Protein AF-A0A9D2CQY3-F1 (afdb_monomer_lite)

Sequence (136 aa):
MAEKKTAAHAAAGLQPGSGTTPAAHQVLAVTDETMQRAYEALLADLVADGFTAADATAPAGGSSSEVKRAPDFARGLGQTLHDADLVARFEGVKENLSREIRGGMCTPDQAYAYLENLEISLLLEQEALAASSASN

Foldseek 3Di:
DDDDDDDDDDDDDDDDDDDPPPPDPPPPDCDVVNVVVVVVVVVVVCVVVVNDCVVVPDDPDDPDPPPLPQPPQDPPQLPVDDPPVLSVVLVVLSVVVSVCCVVVNDPPVVSNVVSVVSSVVSVVVVVVVVVVVVVD

Radius of gyration: 37.01 Å; chains: 1; bounding box: 129×36×54 Å

Structure (mmCIF, N/CA/C/O backbone):
data_AF-A0A9D2CQY3-F1
#
_entry.id   AF-A0A9D2CQY3-F1
#
loop_
_atom_site.group_PDB
_atom_site.id
_atom_site.type_symbol
_atom_site.label_atom_id
_atom_site.label_alt_id
_atom_site.label_comp_id
_atom_site.label_asym_id
_atom_site.label_entity_id
_atom_site.label_seq_id
_atom_site.pdbx_PDB_ins_code
_atom_site.Cartn_x
_atom_site.Cartn_y
_atom_site.Cartn_z
_atom_site.occupancy
_atom_site.B_iso_or_equiv
_atom_site.auth_seq_id
_atom_site.auth_comp_id
_atom_site.auth_asym_id
_atom_site.auth_atom_id
_atom_site.pdbx_PDB_model_num
ATOM 1 N N . MET A 1 1 ? 107.750 14.438 14.221 1.00 40.34 1 MET A N 1
ATOM 2 C CA . MET A 1 1 ? 107.743 14.683 12.761 1.00 40.34 1 MET A CA 1
ATOM 3 C C . MET A 1 1 ? 106.760 13.697 12.134 1.00 40.34 1 MET A C 1
ATOM 5 O O . MET A 1 1 ? 106.809 12.548 12.550 1.00 40.34 1 MET A O 1
ATOM 9 N N . ALA A 1 2 ? 105.921 14.164 11.195 1.00 43.06 2 ALA A N 1
ATOM 10 C CA . ALA A 1 2 ? 104.739 13.532 10.558 1.00 43.06 2 ALA A CA 1
ATOM 11 C C . ALA A 1 2 ? 103.450 13.570 11.421 1.00 43.06 2 ALA A C 1
ATOM 13 O O . ALA A 1 2 ? 103.300 12.793 12.355 1.00 43.06 2 ALA A O 1
ATOM 14 N N . GLU A 1 3 ? 102.640 14.639 11.373 1.00 43.25 3 GLU A N 1
ATOM 15 C CA . GLU A 1 3 ? 101.598 14.995 10.369 1.00 43.25 3 GLU A CA 1
ATOM 16 C C . GLU A 1 3 ? 100.404 14.019 10.357 1.00 43.25 3 GLU A C 1
ATOM 18 O O . GLU A 1 3 ? 100.525 12.873 9.954 1.00 43.25 3 GLU A O 1
ATOM 23 N N . LYS A 1 4 ? 99.302 14.388 11.032 1.00 43.47 4 LYS A N 1
ATOM 24 C CA . LYS A 1 4 ? 98.070 15.034 10.503 1.00 43.47 4 LYS A CA 1
ATOM 25 C C . LYS A 1 4 ? 97.129 14.074 9.755 1.00 43.47 4 LYS A C 1
ATOM 27 O O . LYS A 1 4 ? 97.467 13.626 8.669 1.00 43.47 4 LYS A O 1
ATOM 32 N N . LYS A 1 5 ? 95.905 13.916 10.296 1.00 47.22 5 LYS A N 1
ATOM 33 C CA . LYS A 1 5 ? 94.571 14.110 9.656 1.00 47.22 5 LYS A CA 1
ATOM 34 C C . LYS A 1 5 ? 93.513 13.288 10.428 1.00 47.22 5 LYS A C 1
ATOM 36 O O . LYS A 1 5 ? 93.497 12.075 10.324 1.00 47.22 5 LYS A O 1
ATOM 41 N N . THR A 1 6 ? 92.867 13.841 11.457 1.00 41.53 6 THR A N 1
ATOM 42 C CA . THR A 1 6 ? 91.607 14.629 11.463 1.00 41.53 6 THR A CA 1
ATOM 43 C C . THR A 1 6 ? 90.326 13.801 11.253 1.00 41.53 6 THR A C 1
ATOM 45 O O . THR A 1 6 ? 90.173 13.175 10.213 1.00 41.53 6 THR A O 1
ATOM 48 N N . ALA A 1 7 ? 89.399 13.982 12.213 1.00 44.19 7 ALA A N 1
ATOM 49 C CA . ALA A 1 7 ? 87.945 13.721 12.234 1.00 44.19 7 ALA A CA 1
ATOM 50 C C . ALA A 1 7 ? 87.499 12.245 12.342 1.00 44.19 7 ALA A C 1
ATOM 52 O O . ALA A 1 7 ? 87.759 11.452 11.451 1.00 44.19 7 ALA A O 1
ATOM 53 N N . ALA A 1 8 ? 86.972 11.801 13.497 1.00 41.28 8 ALA A N 1
ATOM 54 C CA . ALA A 1 8 ? 85.595 12.011 14.009 1.00 41.28 8 ALA A CA 1
ATOM 55 C C . ALA A 1 8 ? 84.580 11.174 13.197 1.00 41.28 8 ALA A C 1
ATOM 57 O O . ALA A 1 8 ? 84.643 11.173 11.982 1.00 41.28 8 ALA A O 1
ATOM 58 N N . HIS A 1 9 ? 83.613 10.439 13.738 1.00 34.12 9 HIS A N 1
ATOM 59 C CA . HIS A 1 9 ? 82.948 10.425 15.036 1.00 34.12 9 HIS A CA 1
ATOM 60 C C . HIS A 1 9 ? 82.134 9.105 15.104 1.00 34.12 9 HIS A C 1
ATOM 62 O O . HIS A 1 9 ? 81.862 8.522 14.061 1.00 34.12 9 HIS A O 1
ATOM 68 N N . ALA A 1 10 ? 81.779 8.675 16.320 1.00 37.12 10 ALA A N 1
ATOM 69 C CA . ALA A 1 10 ? 80.686 7.781 16.764 1.00 37.12 10 ALA A CA 1
ATOM 70 C C . ALA A 1 10 ? 79.778 7.083 15.705 1.00 37.12 10 ALA A C 1
ATOM 72 O O . ALA A 1 10 ? 79.355 7.695 14.739 1.00 37.12 10 ALA A O 1
ATOM 73 N N . ALA A 1 11 ? 79.290 5.853 15.882 1.00 37.62 11 ALA A N 1
ATOM 74 C CA . ALA A 1 11 ? 78.769 5.270 17.113 1.00 37.62 11 ALA A CA 1
ATOM 75 C C . ALA A 1 11 ? 78.575 3.742 16.986 1.00 37.62 11 ALA A C 1
ATOM 77 O O . ALA A 1 11 ? 78.539 3.189 15.890 1.00 37.62 11 ALA A O 1
ATOM 78 N N . ALA A 1 12 ? 78.416 3.112 18.154 1.00 38.88 12 ALA A N 1
ATOM 79 C CA . ALA A 1 12 ? 77.818 1.802 18.427 1.00 38.88 12 ALA A CA 1
ATOM 80 C C . ALA A 1 12 ? 76.795 1.338 17.366 1.00 38.88 12 ALA A C 1
ATOM 82 O O . ALA A 1 12 ? 75.964 2.120 16.931 1.00 38.88 12 ALA A O 1
ATOM 83 N N . GLY A 1 13 ? 76.812 0.094 16.891 1.00 40.03 13 GLY A N 1
ATOM 84 C CA . GLY A 1 13 ? 76.503 -1.107 17.670 1.00 40.03 13 GLY A CA 1
ATOM 85 C C . GLY A 1 13 ? 75.100 -1.616 17.284 1.00 40.03 13 GLY A C 1
ATOM 86 O O . GLY A 1 13 ? 74.230 -0.803 17.008 1.00 40.03 13 GLY A O 1
ATOM 87 N N . LEU A 1 14 ? 74.911 -2.945 17.312 1.00 39.00 14 LEU A N 1
ATOM 88 C CA . LEU A 1 14 ? 73.656 -3.728 17.195 1.00 39.00 14 LEU A CA 1
ATOM 89 C C . LEU A 1 14 ? 73.359 -4.444 15.851 1.00 39.00 14 LEU A C 1
ATOM 91 O O . LEU A 1 14 ? 72.713 -3.919 14.958 1.00 39.00 14 LEU A O 1
ATOM 95 N N . GLN A 1 15 ? 73.805 -5.710 15.832 1.00 47.88 15 GLN A N 1
ATOM 96 C CA . GLN A 1 15 ? 73.171 -6.964 15.364 1.00 47.88 15 GLN A CA 1
ATOM 97 C C . GLN A 1 15 ? 72.651 -7.134 13.912 1.00 47.88 15 GLN A C 1
ATOM 99 O O . GLN A 1 15 ? 71.858 -6.332 13.429 1.00 47.88 15 GLN A O 1
ATOM 104 N N . PRO A 1 16 ? 72.954 -8.279 13.251 1.00 42.41 16 PRO A N 1
ATOM 105 C CA . PRO A 1 16 ? 72.274 -8.694 12.028 1.00 42.41 16 PRO A CA 1
ATOM 106 C C . PRO A 1 16 ? 70.896 -9.270 12.392 1.00 42.41 16 PRO A C 1
ATOM 108 O O . PRO A 1 16 ? 70.744 -10.458 12.673 1.00 42.41 16 PRO A O 1
ATOM 111 N N . GLY A 1 17 ? 69.886 -8.405 12.445 1.00 41.03 17 GLY A N 1
ATOM 112 C CA . GLY A 1 17 ? 68.489 -8.822 12.501 1.00 41.03 17 GLY A CA 1
ATOM 113 C C . GLY A 1 17 ? 68.040 -9.323 11.130 1.00 41.03 17 GLY A C 1
ATOM 114 O O . GLY A 1 17 ? 68.229 -8.638 10.128 1.00 41.03 17 GLY A O 1
ATOM 115 N N . SER A 1 18 ? 67.452 -10.520 11.093 1.00 52.81 18 SER A N 1
ATOM 116 C CA . SER A 1 18 ? 66.744 -11.067 9.932 1.00 52.81 18 SER A CA 1
ATOM 117 C C . SER A 1 18 ? 65.709 -10.068 9.415 1.00 52.81 18 SER A C 1
ATOM 119 O O . SER A 1 18 ? 64.635 -9.925 9.989 1.00 52.81 18 SER A O 1
ATOM 121 N N . GLY A 1 19 ? 66.032 -9.386 8.321 1.00 40.59 19 GLY A N 1
ATOM 122 C CA . GLY A 1 19 ? 65.064 -8.669 7.508 1.00 40.59 19 GLY A CA 1
ATOM 123 C C . GLY A 1 19 ? 64.706 -9.542 6.319 1.00 40.59 19 GLY A C 1
ATOM 124 O O . GLY A 1 19 ? 65.354 -9.456 5.281 1.00 40.59 19 GLY A O 1
ATOM 125 N N . THR A 1 20 ? 63.697 -10.402 6.452 1.00 53.50 20 THR A N 1
ATOM 126 C CA . THR A 1 20 ? 62.984 -10.891 5.270 1.00 53.50 20 THR A CA 1
ATOM 127 C C . THR A 1 20 ? 62.327 -9.678 4.634 1.00 53.50 20 THR A C 1
ATOM 129 O O . THR A 1 20 ? 61.283 -9.222 5.101 1.00 53.50 20 THR A O 1
ATOM 132 N N . THR A 1 21 ? 62.960 -9.117 3.603 1.00 50.50 21 THR A N 1
ATOM 133 C CA . THR A 1 21 ? 62.297 -8.192 2.686 1.00 50.50 21 THR A CA 1
ATOM 134 C C . THR A 1 21 ? 60.998 -8.872 2.257 1.00 50.50 21 THR A C 1
ATOM 136 O O . THR A 1 21 ? 61.071 -9.985 1.725 1.00 50.50 21 THR A O 1
ATOM 139 N N . PRO A 1 22 ? 59.813 -8.292 2.513 1.00 48.19 22 PRO A N 1
ATOM 140 C CA . PRO A 1 22 ? 58.589 -8.854 1.977 1.00 48.19 22 PRO A CA 1
ATOM 141 C C . PRO A 1 22 ? 58.768 -8.884 0.465 1.00 48.19 22 PRO A C 1
ATOM 143 O O . PRO A 1 22 ? 59.158 -7.871 -0.122 1.00 48.19 22 PRO A O 1
ATOM 146 N N . ALA A 1 23 ? 58.563 -10.052 -0.147 1.00 53.28 23 ALA A N 1
ATOM 147 C CA . ALA A 1 23 ? 58.537 -10.179 -1.593 1.00 53.28 23 ALA A CA 1
ATOM 148 C C . ALA A 1 23 ? 57.689 -9.028 -2.138 1.00 53.28 23 ALA A C 1
ATOM 150 O O . ALA A 1 23 ? 56.544 -8.853 -1.712 1.00 53.28 23 ALA A O 1
ATOM 151 N N . ALA A 1 24 ? 58.281 -8.207 -3.008 1.00 54.75 24 ALA A N 1
ATOM 152 C CA . ALA A 1 24 ? 57.535 -7.208 -3.745 1.00 54.75 24 ALA A CA 1
ATOM 153 C C . ALA A 1 24 ? 56.326 -7.933 -4.342 1.00 54.75 24 ALA A C 1
ATOM 155 O O . ALA A 1 24 ? 56.498 -8.867 -5.127 1.00 54.75 24 ALA A O 1
ATOM 156 N N . HIS A 1 25 ? 55.123 -7.569 -3.890 1.00 50.09 25 HIS A N 1
ATOM 157 C CA . HIS A 1 25 ? 53.886 -8.034 -4.494 1.00 50.09 25 HIS A CA 1
ATOM 158 C C . HIS A 1 25 ? 53.969 -7.601 -5.953 1.00 50.09 25 HIS A C 1
ATOM 160 O O . HIS A 1 25 ? 53.828 -6.418 -6.265 1.00 50.09 25 HIS A O 1
ATOM 166 N N . GLN A 1 26 ? 54.298 -8.539 -6.838 1.00 50.53 26 GLN A N 1
ATOM 167 C CA . GLN A 1 26 ? 54.233 -8.298 -8.265 1.00 50.53 26 GLN A CA 1
ATOM 168 C C . GLN A 1 26 ? 52.753 -8.140 -8.583 1.00 50.53 26 GLN A C 1
ATOM 170 O O . GLN A 1 26 ? 52.022 -9.122 -8.701 1.00 50.53 26 GLN A O 1
ATOM 175 N N . VAL A 1 27 ? 52.297 -6.892 -8.655 1.00 53.66 27 VAL A N 1
ATOM 176 C CA . VAL A 1 27 ? 51.025 -6.559 -9.285 1.00 53.66 27 VAL A CA 1
ATOM 177 C C . VAL A 1 27 ? 51.245 -6.837 -10.767 1.00 53.66 27 VAL A C 1
ATOM 179 O O . VAL A 1 27 ? 51.756 -5.993 -11.499 1.00 53.66 27 VAL A O 1
ATOM 182 N N . LEU A 1 28 ? 50.980 -8.079 -11.178 1.00 59.00 28 LEU A N 1
ATOM 183 C CA . LEU A 1 28 ? 50.944 -8.464 -12.583 1.00 59.00 28 LEU A CA 1
ATOM 184 C C . LEU A 1 28 ? 49.983 -7.500 -13.274 1.00 59.00 28 LEU A C 1
ATOM 186 O O . LEU A 1 28 ? 48.818 -7.409 -12.888 1.00 59.00 28 LEU A O 1
ATOM 190 N N . ALA A 1 29 ? 50.490 -6.753 -14.255 1.00 62.12 29 ALA A N 1
ATOM 191 C CA . ALA A 1 29 ? 49.637 -5.972 -15.129 1.00 62.12 29 ALA A CA 1
ATOM 192 C C . ALA A 1 29 ? 48.621 -6.945 -15.728 1.00 62.12 29 ALA A C 1
ATOM 194 O O . ALA A 1 29 ? 49.003 -7.897 -16.414 1.00 62.12 29 ALA A O 1
ATOM 195 N N . VAL A 1 30 ? 47.346 -6.759 -15.390 1.00 65.75 30 VAL A N 1
ATOM 196 C CA . VAL A 1 30 ? 46.278 -7.547 -15.993 1.00 65.75 30 VAL A CA 1
ATOM 197 C C . VAL A 1 30 ? 46.304 -7.186 -17.467 1.00 65.75 30 VAL A C 1
ATOM 199 O O . VAL A 1 30 ? 46.079 -6.033 -17.828 1.00 65.75 30 VAL A O 1
ATOM 202 N N . THR A 1 31 ? 46.689 -8.145 -18.302 1.00 74.00 31 THR A N 1
ATOM 203 C CA . THR A 1 31 ? 46.742 -7.914 -19.741 1.00 74.00 31 THR A CA 1
ATOM 204 C C . THR A 1 31 ? 45.321 -7.845 -20.284 1.00 74.00 31 THR A C 1
ATOM 206 O O . THR A 1 31 ? 44.405 -8.449 -19.710 1.00 74.00 31 THR A O 1
ATOM 209 N N . ASP A 1 32 ? 45.127 -7.145 -21.398 1.00 71.31 32 ASP A N 1
ATOM 210 C CA . ASP A 1 32 ? 43.817 -7.061 -22.047 1.00 71.31 32 ASP A CA 1
ATOM 211 C C . ASP A 1 32 ? 43.265 -8.456 -22.372 1.00 71.31 32 ASP A C 1
ATOM 213 O O . ASP A 1 32 ? 42.070 -8.693 -22.228 1.00 71.31 32 ASP A O 1
ATOM 217 N N . GLU A 1 33 ? 44.120 -9.436 -22.686 1.00 77.06 33 GLU A N 1
ATOM 218 C CA . GLU A 1 33 ? 43.682 -10.818 -22.919 1.00 77.06 33 GLU A CA 1
ATOM 219 C C . GLU A 1 33 ? 43.174 -11.507 -21.645 1.00 77.06 33 GLU A C 1
ATOM 221 O O . GLU A 1 33 ? 42.312 -12.386 -21.708 1.00 77.06 33 GLU A O 1
ATOM 226 N N . THR A 1 34 ? 43.700 -11.127 -20.479 1.00 81.56 34 THR A N 1
ATOM 227 C CA . THR A 1 34 ? 43.246 -11.654 -19.185 1.00 81.56 34 THR A CA 1
ATOM 228 C C . THR A 1 34 ? 41.892 -11.056 -18.813 1.00 81.56 34 THR A C 1
ATOM 230 O O . THR A 1 34 ? 40.996 -11.790 -18.393 1.00 81.56 34 THR A O 1
ATOM 233 N N . MET A 1 35 ? 41.711 -9.750 -19.040 1.00 79.88 35 MET A N 1
ATOM 234 C CA . MET A 1 35 ? 40.411 -9.085 -18.903 1.00 79.88 35 MET A CA 1
ATOM 235 C C . MET A 1 35 ? 39.379 -9.664 -19.872 1.00 79.88 35 MET A C 1
ATOM 237 O O . MET A 1 35 ? 38.259 -9.962 -19.462 1.00 79.88 35 MET A O 1
ATOM 241 N N . GLN A 1 36 ? 39.769 -9.889 -21.128 1.00 81.44 36 GLN A N 1
ATOM 242 C CA . GLN A 1 36 ? 38.906 -10.464 -22.158 1.00 81.44 36 GLN A CA 1
ATOM 243 C C . GLN A 1 36 ? 38.432 -11.869 -21.770 1.00 81.44 36 GLN A C 1
ATOM 245 O O . GLN A 1 36 ? 37.240 -12.155 -21.847 1.00 81.44 36 GLN A O 1
ATOM 250 N N . ARG A 1 37 ? 39.328 -12.735 -21.273 1.00 83.12 37 ARG A N 1
ATOM 251 C CA . ARG A 1 37 ? 38.925 -14.066 -20.783 1.00 83.12 37 ARG A CA 1
ATOM 252 C C . ARG A 1 37 ? 38.002 -13.997 -19.574 1.00 83.12 37 ARG A C 1
ATOM 254 O O . ARG A 1 37 ? 37.070 -14.789 -19.492 1.00 83.12 37 ARG A O 1
ATOM 261 N N . ALA A 1 38 ? 38.261 -13.091 -18.632 1.00 83.81 38 ALA A N 1
ATOM 262 C CA . ALA A 1 38 ? 37.399 -12.919 -17.465 1.00 83.81 38 ALA A CA 1
ATOM 263 C C . ALA A 1 38 ? 35.998 -12.437 -17.873 1.00 83.81 38 ALA A C 1
ATOM 265 O O . ALA A 1 38 ? 34.999 -12.913 -17.338 1.00 83.81 38 ALA A O 1
ATOM 266 N N . TYR A 1 39 ? 35.927 -11.544 -18.860 1.00 78.19 39 TYR A N 1
ATOM 267 C CA . TYR A 1 39 ? 34.676 -11.071 -19.439 1.00 78.19 39 TYR A CA 1
ATOM 268 C C . TYR A 1 39 ? 33.905 -12.192 -20.147 1.00 78.19 39 TYR A C 1
ATOM 270 O O . TYR A 1 39 ? 32.716 -12.370 -19.898 1.00 78.19 39 TYR A O 1
ATOM 278 N N . GLU A 1 40 ? 34.576 -12.998 -20.970 1.00 86.75 40 GLU A N 1
ATOM 279 C CA . GLU A 1 40 ? 33.953 -14.143 -21.645 1.00 86.75 40 GLU A CA 1
ATOM 280 C C . GLU A 1 40 ? 33.471 -15.213 -20.659 1.00 86.75 40 GLU A C 1
ATOM 282 O O . GLU A 1 40 ? 32.388 -15.769 -20.839 1.00 86.75 40 GLU A O 1
ATOM 287 N N . ALA A 1 41 ? 34.231 -15.470 -19.592 1.00 87.56 41 ALA A N 1
ATOM 288 C CA . ALA A 1 41 ? 33.823 -16.388 -18.533 1.00 87.56 41 ALA A CA 1
ATOM 289 C C . ALA A 1 41 ? 32.570 -15.890 -17.801 1.00 87.56 41 ALA A C 1
ATOM 291 O O . ALA A 1 41 ? 31.650 -16.668 -17.568 1.00 87.56 41 ALA A O 1
ATOM 292 N N . LEU A 1 42 ? 32.509 -14.590 -17.499 1.00 85.62 42 LEU A N 1
ATOM 293 C CA . LEU A 1 42 ? 31.339 -13.970 -16.884 1.00 85.62 42 LEU A CA 1
ATOM 294 C C . LEU A 1 42 ? 30.119 -14.046 -17.812 1.00 85.62 42 LEU A C 1
ATOM 296 O O . LEU A 1 42 ? 29.039 -14.421 -17.373 1.00 85.62 42 LEU A O 1
ATOM 300 N N . LEU A 1 43 ? 30.288 -13.772 -19.108 1.00 83.06 43 LEU A N 1
ATOM 301 C CA . LEU A 1 43 ? 29.206 -13.930 -20.084 1.00 83.06 43 LEU A CA 1
ATOM 302 C C . LEU A 1 43 ? 28.698 -15.375 -20.169 1.00 83.06 43 LEU A C 1
ATOM 304 O O . LEU A 1 43 ? 27.492 -15.585 -20.277 1.00 83.06 43 LEU A O 1
ATOM 308 N N . ALA A 1 44 ? 29.590 -16.364 -20.122 1.00 79.94 44 ALA A N 1
ATOM 309 C CA . ALA A 1 44 ? 29.204 -17.771 -20.148 1.00 79.94 44 ALA A CA 1
ATOM 310 C C . ALA A 1 44 ? 28.406 -18.181 -18.899 1.00 79.94 44 ALA A C 1
ATOM 312 O O . ALA A 1 44 ? 27.442 -18.934 -19.025 1.00 79.94 44 ALA A O 1
ATOM 313 N N . ASP A 1 45 ? 28.779 -17.658 -17.730 1.00 81.50 45 ASP A N 1
ATOM 314 C CA . ASP A 1 45 ? 28.076 -17.882 -16.462 1.00 81.50 45 ASP A CA 1
ATOM 315 C C . ASP A 1 45 ? 26.657 -17.291 -16.506 1.00 81.50 45 ASP A C 1
ATOM 317 O O . ASP A 1 45 ? 25.678 -17.992 -16.262 1.00 81.50 45 ASP A O 1
ATOM 321 N N . LEU A 1 46 ? 26.519 -16.046 -16.981 1.00 80.00 46 LEU A N 1
ATOM 322 C CA . LEU A 1 46 ? 25.209 -15.410 -17.170 1.00 80.00 46 LEU A CA 1
ATOM 323 C C . LEU A 1 46 ? 24.315 -16.198 -18.143 1.00 80.00 46 LEU A C 1
ATOM 325 O O . LEU A 1 46 ? 23.119 -16.357 -17.900 1.00 80.00 46 LEU A O 1
ATOM 329 N N . VAL A 1 47 ? 24.880 -16.714 -19.238 1.00 81.50 47 VAL A N 1
ATOM 330 C CA . VAL A 1 47 ? 24.132 -17.543 -20.197 1.00 81.50 47 VAL A CA 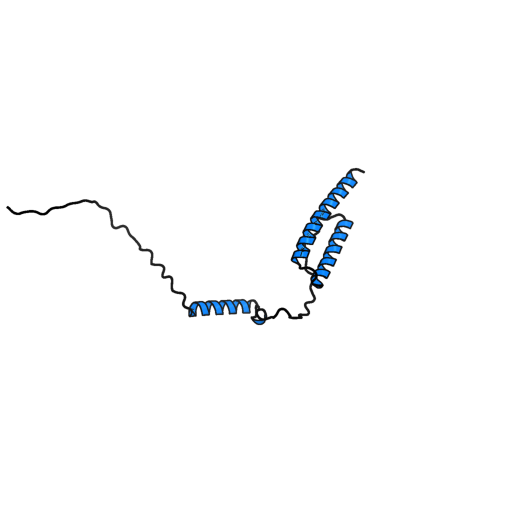1
ATOM 331 C C . VAL A 1 47 ? 23.715 -18.879 -19.579 1.00 81.50 47 VAL A C 1
ATOM 333 O O . VAL A 1 47 ? 22.607 -19.347 -19.853 1.00 81.50 47 VAL A O 1
ATOM 336 N N . ALA A 1 48 ? 24.558 -19.487 -18.739 1.00 74.88 48 ALA A N 1
ATOM 337 C CA . ALA A 1 48 ? 24.226 -20.712 -18.011 1.00 74.88 48 ALA A CA 1
ATOM 338 C C . ALA A 1 48 ? 23.086 -20.495 -16.999 1.00 74.88 48 ALA A C 1
ATOM 340 O O . ALA A 1 48 ? 22.216 -21.359 -16.873 1.00 74.88 48 ALA A O 1
ATOM 341 N N . ASP A 1 49 ? 23.031 -19.315 -16.379 1.00 77.75 49 ASP A N 1
ATOM 342 C CA . ASP A 1 49 ? 21.940 -18.867 -15.503 1.00 77.75 49 ASP A CA 1
ATOM 343 C C . ASP A 1 49 ? 20.667 -18.445 -16.269 1.00 77.75 49 ASP A C 1
ATOM 345 O O . ASP A 1 49 ? 19.664 -18.047 -15.671 1.00 77.75 49 ASP A O 1
ATOM 349 N N . GLY A 1 50 ? 20.673 -18.563 -17.601 1.00 70.44 50 GLY A N 1
ATOM 350 C CA . GLY A 1 50 ? 19.518 -18.305 -18.461 1.00 70.44 50 GLY A CA 1
ATOM 351 C C . GLY A 1 50 ? 19.368 -16.853 -18.921 1.00 70.44 50 GLY A C 1
ATOM 352 O O . GLY A 1 50 ? 18.399 -16.546 -19.617 1.00 70.44 50 GLY A O 1
ATOM 353 N N . PHE A 1 51 ? 20.319 -15.969 -18.603 1.00 52.47 51 PHE A N 1
ATOM 354 C CA . PHE A 1 51 ? 20.370 -14.608 -19.141 1.00 52.47 51 PHE A CA 1
ATOM 355 C C . PHE A 1 51 ? 20.921 -14.636 -20.571 1.00 52.47 51 PHE A C 1
ATOM 357 O O . PHE A 1 51 ? 22.109 -14.859 -20.803 1.00 52.47 51 PHE A O 1
ATOM 364 N N . THR A 1 52 ? 20.070 -14.393 -21.566 1.00 63.03 52 THR A N 1
ATOM 365 C CA . THR A 1 52 ? 20.516 -14.304 -22.967 1.00 63.03 52 THR A CA 1
ATOM 366 C C . THR A 1 52 ? 20.737 -12.847 -23.371 1.00 63.03 52 THR A C 1
ATOM 368 O O . THR A 1 52 ? 20.004 -11.960 -22.949 1.00 63.03 52 THR A O 1
ATOM 371 N N . ALA A 1 53 ? 21.700 -12.567 -24.258 1.00 54.34 53 ALA A N 1
ATOM 372 C CA . ALA A 1 53 ? 21.898 -11.218 -24.813 1.00 54.34 53 ALA A CA 1
ATOM 373 C C . ALA A 1 53 ? 20.661 -10.675 -25.576 1.00 54.34 53 ALA A C 1
ATOM 375 O O . ALA A 1 53 ? 20.577 -9.478 -25.860 1.00 54.34 53 ALA A O 1
ATOM 376 N N . ALA A 1 54 ? 19.678 -11.532 -25.876 1.00 52.94 54 ALA A N 1
ATOM 377 C CA . ALA A 1 54 ? 18.377 -11.120 -26.390 1.00 52.94 54 ALA A CA 1
ATOM 378 C C . ALA A 1 54 ? 17.562 -10.306 -25.362 1.00 52.94 54 ALA A C 1
ATOM 380 O O . ALA A 1 54 ? 16.822 -9.419 -25.780 1.00 52.94 54 ALA A O 1
ATOM 381 N N . ASP A 1 55 ? 17.762 -10.508 -24.052 1.00 50.53 55 ASP A N 1
ATOM 382 C CA . ASP A 1 55 ? 17.167 -9.659 -23.003 1.00 50.53 55 ASP A CA 1
ATOM 383 C C . ASP A 1 55 ? 17.812 -8.268 -22.948 1.00 50.53 55 ASP A C 1
ATOM 385 O O . ASP A 1 55 ? 17.142 -7.276 -22.673 1.00 50.53 55 ASP A O 1
ATOM 389 N N . ALA A 1 56 ? 19.104 -8.161 -23.273 1.00 51.00 56 ALA A N 1
ATOM 390 C CA . ALA A 1 56 ? 19.815 -6.881 -23.295 1.00 51.00 56 ALA A CA 1
ATOM 391 C C . ALA A 1 56 ? 19.499 -6.029 -24.541 1.00 51.00 56 ALA A C 1
ATOM 393 O O . ALA A 1 56 ? 19.804 -4.837 -24.565 1.00 51.00 56 ALA A O 1
ATOM 394 N N . THR A 1 57 ? 18.886 -6.626 -25.573 1.00 46.91 57 THR A N 1
ATOM 395 C CA . THR A 1 57 ? 18.593 -5.966 -26.860 1.00 46.91 57 THR A CA 1
ATOM 396 C C . THR A 1 57 ? 17.096 -5.881 -27.166 1.00 46.91 57 THR A C 1
ATOM 398 O O . THR A 1 57 ? 16.713 -5.630 -28.309 1.00 46.91 57 THR A O 1
ATOM 401 N N . ALA A 1 58 ? 16.226 -6.075 -26.173 1.00 39.81 58 ALA A N 1
ATOM 402 C CA . ALA A 1 58 ? 14.807 -5.809 -26.346 1.00 39.81 58 ALA A CA 1
ATOM 403 C C . ALA A 1 58 ? 14.575 -4.283 -26.325 1.00 39.81 58 ALA A C 1
ATOM 405 O O . ALA A 1 58 ? 14.736 -3.661 -25.271 1.00 39.81 58 ALA A O 1
ATOM 406 N N . PRO A 1 59 ? 14.181 -3.629 -27.440 1.00 43.03 59 PRO A N 1
ATOM 407 C CA . PRO A 1 59 ? 13.538 -2.331 -27.316 1.00 43.03 59 PRO A CA 1
ATOM 408 C C . PRO A 1 59 ? 12.29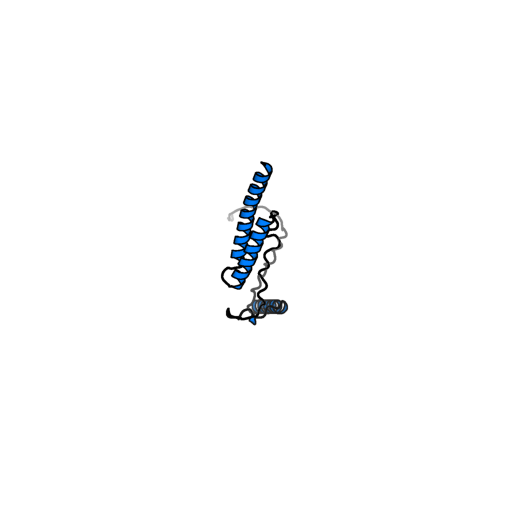5 -2.533 -26.446 1.00 43.03 59 PRO A C 1
ATOM 410 O O . PRO A 1 59 ? 11.581 -3.524 -26.606 1.00 43.03 59 PRO A O 1
ATOM 413 N N . ALA A 1 60 ? 12.052 -1.612 -25.514 1.00 46.22 60 ALA A N 1
ATOM 414 C CA . ALA A 1 60 ? 10.840 -1.564 -24.707 1.00 46.22 60 ALA A CA 1
ATOM 415 C C . ALA A 1 60 ? 9.602 -1.689 -25.617 1.00 46.22 60 ALA A C 1
ATOM 417 O O . ALA A 1 60 ? 9.193 -0.728 -26.265 1.00 46.22 60 ALA A O 1
ATOM 418 N N . GLY A 1 61 ? 9.065 -2.900 -25.750 1.00 48.31 61 GLY A N 1
ATOM 419 C CA . GLY A 1 61 ? 8.120 -3.201 -26.825 1.00 48.31 61 GLY A CA 1
ATOM 420 C C . GLY A 1 61 ? 8.039 -4.679 -27.188 1.00 48.31 61 GLY A C 1
ATOM 421 O O . GLY A 1 61 ? 7.888 -5.016 -28.356 1.00 48.31 61 GLY A O 1
ATOM 422 N N . GLY A 1 62 ? 8.147 -5.574 -26.207 1.00 35.78 62 GLY A N 1
ATOM 423 C CA . GLY A 1 62 ? 7.823 -6.985 -26.380 1.00 35.78 62 GLY A CA 1
ATOM 424 C C . GLY A 1 62 ? 6.430 -7.239 -25.834 1.00 35.78 62 GLY A C 1
ATOM 425 O O . GLY A 1 62 ? 6.252 -7.341 -24.625 1.00 35.78 62 GLY A O 1
ATOM 426 N N . SER A 1 63 ? 5.437 -7.324 -26.717 1.00 49.47 63 SER A N 1
ATOM 427 C CA . SER A 1 63 ? 4.082 -7.793 -26.420 1.00 49.47 63 SER A CA 1
ATOM 428 C C . SER A 1 63 ? 4.118 -9.283 -26.072 1.00 49.47 63 SER A C 1
ATOM 430 O O . SER A 1 63 ? 3.600 -10.122 -26.804 1.00 49.47 63 SER A O 1
ATOM 432 N N . SER A 1 64 ? 4.771 -9.634 -24.969 1.00 43.53 64 SER A N 1
ATOM 433 C CA . SER A 1 64 ? 4.598 -10.946 -24.384 1.00 43.53 64 SER A CA 1
ATOM 434 C C . SER A 1 64 ? 3.205 -10.934 -23.787 1.00 43.53 64 SER A C 1
ATOM 436 O O . SER A 1 64 ? 2.867 -10.074 -22.971 1.00 43.53 64 SER A O 1
ATOM 438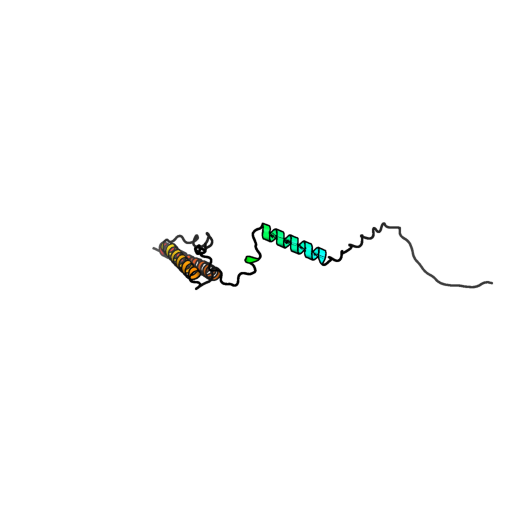 N N . SER A 1 65 ? 2.366 -11.863 -24.226 1.00 45.34 65 SER A N 1
ATOM 439 C CA . SER A 1 65 ? 1.157 -12.225 -23.502 1.00 45.34 65 SER A CA 1
ATOM 440 C C . SER A 1 65 ? 1.593 -12.904 -22.195 1.00 45.34 65 SER A C 1
ATOM 442 O O . SER A 1 65 ? 1.342 -14.080 -21.961 1.00 45.34 65 SER A O 1
ATOM 444 N N . GLU A 1 66 ? 2.306 -12.166 -21.337 1.00 48.94 66 GLU A N 1
ATOM 445 C CA . GLU A 1 66 ? 2.255 -12.395 -19.913 1.00 48.94 66 GLU A CA 1
ATOM 446 C C . GLU A 1 66 ? 0.779 -12.257 -19.597 1.00 48.94 66 GLU A C 1
ATOM 448 O O . GLU A 1 66 ? 0.189 -11.176 -19.684 1.00 48.94 66 GLU A O 1
ATOM 453 N N . VAL A 1 67 ? 0.152 -13.376 -19.252 1.00 50.31 67 VAL A N 1
ATOM 454 C CA . VAL A 1 67 ? -0.945 -13.336 -18.300 1.00 50.31 67 VAL A CA 1
ATOM 455 C C . VAL A 1 67 ? -0.429 -12.424 -17.197 1.00 50.31 67 VAL A C 1
ATOM 457 O O . VAL A 1 67 ? 0.452 -12.852 -16.457 1.00 50.31 67 VAL A O 1
ATOM 460 N N . LYS A 1 68 ? -0.860 -11.148 -17.204 1.00 55.81 68 LYS A N 1
ATOM 461 C CA . LYS A 1 68 ? -0.454 -10.102 -16.261 1.00 55.81 68 LYS A CA 1
ATOM 462 C C . LYS A 1 68 ? -0.843 -10.619 -14.893 1.00 55.81 68 LYS A C 1
ATOM 464 O O . LYS A 1 68 ? -1.968 -10.385 -14.426 1.00 55.81 68 LYS A O 1
ATOM 469 N N . ARG A 1 69 ? 0.052 -11.430 -14.328 1.00 53.94 69 ARG A N 1
ATOM 470 C CA . ARG A 1 69 ? -0.071 -12.032 -13.018 1.00 53.94 69 ARG A CA 1
ATOM 471 C C . ARG A 1 69 ? -0.310 -10.825 -12.137 1.00 53.94 69 ARG A C 1
ATOM 473 O O . ARG A 1 69 ? 0.405 -9.829 -12.262 1.00 53.94 69 ARG A O 1
ATOM 480 N N . ALA A 1 70 ? -1.434 -10.838 -11.423 1.00 57.03 70 ALA A N 1
ATOM 481 C CA . ALA A 1 70 ? -1.739 -9.723 -10.549 1.00 57.03 70 ALA A CA 1
ATOM 482 C C . ALA A 1 70 ? -0.488 -9.484 -9.691 1.00 57.03 70 ALA A C 1
ATOM 484 O O . ALA A 1 70 ? 0.117 -10.477 -9.271 1.00 57.03 70 ALA A O 1
ATOM 485 N N . PRO A 1 71 ? -0.047 -8.228 -9.535 1.00 64.50 71 PRO A N 1
ATOM 486 C CA . PRO A 1 71 ? 1.064 -7.929 -8.650 1.00 64.50 71 PRO A CA 1
ATOM 487 C C . PRO A 1 71 ? 0.746 -8.580 -7.306 1.00 64.50 71 PRO A C 1
ATOM 489 O O . PRO A 1 71 ? -0.302 -8.318 -6.716 1.00 64.50 71 PRO A O 1
ATOM 492 N N . ASP A 1 72 ? 1.589 -9.527 -6.903 1.00 71.94 72 ASP A N 1
ATOM 493 C CA . ASP A 1 72 ? 1.393 -10.248 -5.656 1.00 71.94 72 ASP A CA 1
ATOM 494 C C . ASP A 1 72 ? 1.876 -9.316 -4.554 1.00 71.94 72 ASP A C 1
ATOM 496 O O . ASP A 1 72 ? 3.079 -9.168 -4.330 1.00 71.94 72 ASP A O 1
ATOM 500 N N . PHE A 1 73 ? 0.935 -8.573 -3.974 1.00 78.25 73 PHE A N 1
ATOM 501 C CA . PHE A 1 73 ? 1.230 -7.697 -2.855 1.00 78.25 73 PHE A CA 1
ATOM 502 C C . PHE A 1 73 ? 1.755 -8.537 -1.693 1.00 78.25 73 PHE A C 1
ATOM 504 O O . PHE A 1 73 ? 1.186 -9.581 -1.374 1.00 78.25 73 PHE A O 1
ATOM 511 N N . ALA A 1 74 ? 2.838 -8.077 -1.064 1.00 74.00 74 ALA A N 1
ATOM 512 C CA . ALA A 1 74 ? 3.460 -8.732 0.079 1.00 74.00 74 ALA A CA 1
ATOM 513 C C . ALA A 1 74 ? 2.410 -9.283 1.057 1.00 74.00 74 ALA A C 1
ATOM 515 O O . ALA A 1 74 ? 1.529 -8.560 1.524 1.00 74.00 74 ALA A O 1
ATOM 516 N N . ARG A 1 75 ? 2.540 -10.573 1.394 1.00 66.19 75 ARG A N 1
ATOM 517 C CA . ARG A 1 75 ? 1.563 -11.342 2.183 1.00 66.19 75 ARG A CA 1
ATOM 518 C C . ARG A 1 75 ? 1.189 -10.698 3.529 1.00 66.19 75 ARG A C 1
ATOM 520 O O . ARG A 1 75 ? 0.160 -11.065 4.081 1.00 66.19 75 ARG A O 1
ATOM 527 N N . GLY A 1 76 ? 2.014 -9.790 4.057 1.00 79.31 76 GLY A N 1
ATOM 528 C CA . GLY A 1 76 ? 1.799 -9.103 5.334 1.00 79.31 76 GLY A CA 1
ATOM 529 C C . GLY A 1 76 ? 0.846 -7.902 5.294 1.00 79.31 76 GLY A C 1
ATOM 530 O O . GLY A 1 76 ? 0.341 -7.531 6.346 1.00 79.31 76 GLY A O 1
ATOM 531 N N . LEU A 1 77 ? 0.573 -7.322 4.121 1.00 84.06 77 LEU A N 1
ATOM 532 C CA . LEU A 1 77 ? -0.273 -6.131 4.005 1.00 84.06 77 LEU A CA 1
ATOM 533 C C . LEU A 1 77 ? -1.738 -6.436 4.339 1.00 84.06 77 LEU A C 1
ATOM 535 O O . LEU A 1 77 ? -2.334 -7.353 3.768 1.00 84.06 77 LEU A O 1
ATOM 539 N N . GLY A 1 78 ? -2.311 -5.643 5.242 1.00 84.69 78 GLY A N 1
ATOM 540 C CA . GLY A 1 78 ? -3.703 -5.753 5.685 1.00 84.69 78 GLY A CA 1
ATOM 541 C C . GLY A 1 78 ? -3.961 -6.841 6.732 1.00 84.69 78 GLY A C 1
ATOM 542 O O . GLY A 1 78 ? -5.096 -6.979 7.183 1.00 84.69 78 GLY A O 1
ATOM 543 N N . GLN A 1 79 ? -2.944 -7.602 7.160 1.00 90.62 79 GLN A N 1
ATOM 544 C CA . GLN A 1 79 ? -3.113 -8.652 8.181 1.00 90.62 79 GLN A CA 1
ATOM 545 C C . GLN A 1 79 ? -3.354 -8.101 9.590 1.00 90.62 79 GLN A C 1
ATOM 547 O O . GLN A 1 79 ? -3.798 -8.835 10.472 1.00 90.62 79 GLN A O 1
ATOM 552 N N . THR A 1 80 ? -3.024 -6.832 9.824 1.00 92.56 80 THR A N 1
ATOM 553 C CA . THR A 1 80 ? -3.197 -6.187 11.133 1.00 92.56 80 THR A CA 1
ATOM 554 C C . THR A 1 80 ? -4.637 -5.712 11.378 1.00 92.56 80 THR A C 1
ATOM 556 O O . THR A 1 80 ? -5.023 -5.426 12.518 1.00 92.56 80 THR A O 1
ATOM 559 N N . LEU A 1 81 ? -5.455 -5.681 10.323 1.00 92.69 81 LEU A N 1
ATOM 560 C CA . LEU A 1 81 ? -6.874 -5.346 10.369 1.00 92.69 81 LEU A CA 1
ATOM 561 C C . LEU A 1 81 ? -7.696 -6.580 10.760 1.00 92.69 81 LEU A C 1
ATOM 563 O O . LEU A 1 81 ? -7.499 -7.673 10.232 1.00 92.69 81 LEU A O 1
ATOM 567 N N . HIS A 1 82 ? -8.632 -6.401 11.685 1.00 93.19 82 HIS A N 1
ATOM 568 C CA . HIS A 1 82 ? -9.515 -7.455 12.190 1.00 93.19 82 HIS A CA 1
ATOM 569 C C . HIS A 1 82 ? -10.997 -7.076 12.148 1.00 93.19 82 HIS A C 1
ATOM 571 O O . HIS A 1 82 ? -11.847 -7.965 12.210 1.00 93.19 82 HIS A O 1
ATOM 577 N N . ASP A 1 83 ? -11.321 -5.790 12.008 1.00 94.94 83 ASP A N 1
ATOM 578 C CA . ASP A 1 83 ? -12.680 -5.368 11.681 1.00 94.94 83 ASP A CA 1
ATOM 579 C C . ASP A 1 83 ? -13.042 -5.761 10.236 1.00 94.94 83 ASP A C 1
ATOM 581 O O . ASP A 1 83 ? -12.300 -5.480 9.290 1.00 94.94 83 ASP A O 1
ATOM 585 N N . ALA A 1 84 ? -14.184 -6.429 10.062 1.00 93.62 84 ALA A N 1
ATOM 586 C CA . ALA A 1 84 ? -14.585 -6.996 8.777 1.00 93.62 84 ALA A CA 1
ATOM 587 C C . ALA A 1 84 ? -14.830 -5.928 7.697 1.00 93.62 84 ALA A C 1
ATOM 589 O O . ALA A 1 84 ? -14.496 -6.157 6.529 1.00 93.62 84 ALA A O 1
ATOM 590 N N . ASP A 1 85 ? -15.367 -4.765 8.071 1.00 95.06 85 ASP A N 1
ATOM 591 C CA . ASP A 1 85 ? -15.662 -3.688 7.126 1.00 95.06 85 ASP A CA 1
ATOM 592 C C . ASP A 1 85 ? -14.366 -3.002 6.674 1.00 95.06 85 ASP A C 1
ATOM 594 O O . ASP A 1 85 ? -14.194 -2.685 5.489 1.00 95.06 85 ASP A O 1
ATOM 598 N N . LEU A 1 86 ? -13.406 -2.836 7.589 1.00 95.75 86 LEU A N 1
ATOM 599 C CA . LEU A 1 86 ? -12.085 -2.286 7.266 1.00 95.75 86 LEU A CA 1
ATOM 600 C C . LEU A 1 86 ? -11.264 -3.241 6.390 1.00 95.75 86 LEU A C 1
ATOM 602 O O . LEU A 1 86 ? -10.648 -2.797 5.417 1.00 95.75 86 LEU A O 1
ATOM 606 N N . VAL A 1 87 ? -11.310 -4.547 6.669 1.00 95.38 87 VAL A N 1
ATOM 607 C CA . VAL A 1 87 ? -10.680 -5.576 5.822 1.00 95.38 87 VAL A CA 1
ATOM 608 C C . VAL A 1 87 ? -11.278 -5.557 4.413 1.00 95.38 87 VAL A C 1
ATOM 610 O O . VAL A 1 87 ? -10.536 -5.550 3.428 1.00 95.38 87 VAL A O 1
ATOM 613 N N . ALA A 1 88 ? -12.608 -5.485 4.289 1.00 95.06 88 ALA A N 1
ATOM 614 C CA . ALA A 1 88 ? -13.274 -5.425 2.988 1.00 95.06 88 ALA A CA 1
ATOM 615 C C . ALA A 1 88 ? -12.875 -4.174 2.187 1.00 95.06 88 ALA A C 1
ATOM 617 O O . ALA A 1 88 ? -12.628 -4.259 0.980 1.00 95.06 88 ALA A O 1
ATOM 618 N N . ARG A 1 89 ? -12.757 -3.016 2.851 1.00 96.06 89 ARG A N 1
ATOM 619 C CA . ARG A 1 89 ? -12.260 -1.780 2.224 1.00 96.06 89 ARG A CA 1
ATOM 620 C C . ARG A 1 89 ? -10.820 -1.926 1.739 1.00 96.06 89 ARG A C 1
ATOM 622 O O . ARG A 1 89 ? -10.526 -1.525 0.612 1.00 96.06 89 ARG A O 1
ATOM 629 N N . PHE A 1 90 ? -9.944 -2.499 2.561 1.00 96.12 90 PHE A N 1
ATOM 630 C CA . PHE A 1 90 ? -8.543 -2.710 2.206 1.00 96.12 90 PHE A CA 1
ATOM 631 C C . PHE A 1 90 ? -8.395 -3.612 0.974 1.00 96.12 90 PHE A C 1
ATOM 633 O O . PHE A 1 90 ? -7.729 -3.242 0.005 1.00 96.12 90 PHE A O 1
ATOM 640 N N . GLU A 1 91 ? -9.074 -4.762 0.966 1.00 94.12 91 GLU A N 1
ATOM 641 C CA . GLU A 1 91 ? -9.031 -5.693 -0.167 1.00 94.12 91 GLU A CA 1
ATOM 642 C C . GLU A 1 91 ? -9.652 -5.091 -1.437 1.00 94.12 91 GLU A C 1
ATOM 644 O O . GLU A 1 91 ? -9.111 -5.270 -2.530 1.00 94.12 91 GLU A O 1
ATOM 649 N N . GLY A 1 92 ? -10.717 -4.292 -1.312 1.00 94.81 92 GLY A N 1
ATOM 650 C CA . GLY A 1 92 ? -11.300 -3.572 -2.449 1.00 94.81 92 GLY A CA 1
ATOM 651 C C . GLY A 1 92 ? -10.319 -2.593 -3.105 1.00 94.81 92 GLY A C 1
ATOM 652 O O . GLY A 1 92 ? -10.198 -2.548 -4.333 1.00 94.81 92 GLY A O 1
ATOM 653 N N . VAL A 1 93 ? -9.559 -1.843 -2.301 1.00 95.44 93 VAL A N 1
ATOM 654 C CA . VAL A 1 93 ? -8.495 -0.964 -2.811 1.00 95.44 93 VAL A CA 1
ATOM 655 C C . VAL A 1 93 ? -7.381 -1.775 -3.465 1.00 95.44 93 VAL A C 1
ATOM 657 O O . VAL A 1 93 ? -6.923 -1.423 -4.552 1.00 95.44 93 VAL A O 1
ATOM 660 N N . LYS A 1 94 ? -6.938 -2.857 -2.827 1.00 93.44 94 LYS A N 1
ATOM 661 C CA . LYS A 1 94 ? -5.873 -3.728 -3.338 1.00 93.44 94 LYS A CA 1
ATOM 662 C C . LYS A 1 94 ? -6.237 -4.342 -4.692 1.00 93.44 94 LYS A C 1
ATOM 664 O O . LYS A 1 94 ? -5.403 -4.394 -5.604 1.00 93.44 94 LYS A O 1
ATOM 669 N N . GLU A 1 95 ? -7.494 -4.738 -4.873 1.00 92.88 95 GLU A N 1
ATOM 670 C CA . GLU A 1 95 ? -7.998 -5.184 -6.171 1.00 92.88 95 GLU A CA 1
ATOM 671 C C . GLU A 1 95 ? -8.001 -4.042 -7.199 1.00 92.88 95 GLU A C 1
ATOM 673 O O . GLU A 1 95 ? -7.558 -4.233 -8.337 1.00 92.88 95 GLU A O 1
ATOM 678 N N . ASN A 1 96 ? -8.448 -2.844 -6.809 1.00 94.50 96 ASN A N 1
ATOM 679 C CA . ASN A 1 96 ? -8.436 -1.678 -7.691 1.00 94.50 96 ASN A CA 1
ATOM 680 C C . ASN A 1 96 ? -7.010 -1.321 -8.147 1.00 94.50 96 ASN A C 1
ATOM 682 O O . ASN A 1 96 ? -6.764 -1.191 -9.345 1.00 94.50 96 ASN A O 1
ATOM 686 N N . LEU A 1 97 ? -6.041 -1.281 -7.231 1.00 94.00 97 LEU A N 1
ATOM 687 C CA . LEU A 1 97 ? -4.634 -1.034 -7.557 1.00 94.00 97 LEU A CA 1
ATOM 688 C C . LEU A 1 97 ? -4.046 -2.128 -8.452 1.00 94.00 97 LEU A C 1
ATOM 690 O O . LEU A 1 97 ? -3.313 -1.830 -9.392 1.00 94.00 97 LEU A O 1
ATOM 694 N N . SER A 1 98 ? -4.422 -3.394 -8.244 1.00 91.25 98 SER A N 1
ATOM 695 C CA . SER A 1 98 ? -4.037 -4.479 -9.161 1.00 91.25 98 SER A CA 1
ATOM 696 C C . SER A 1 98 ? -4.518 -4.214 -10.592 1.00 91.25 98 SER A C 1
ATOM 698 O O . SER A 1 98 ? -3.807 -4.499 -11.562 1.00 91.25 98 SER A O 1
ATOM 700 N N . ARG A 1 99 ? -5.735 -3.671 -10.740 1.00 91.81 99 ARG A N 1
ATOM 701 C CA . ARG A 1 99 ? -6.303 -3.285 -12.040 1.00 91.81 99 ARG A CA 1
ATOM 702 C C . ARG A 1 99 ? -5.597 -2.060 -12.615 1.00 91.81 99 ARG A C 1
ATOM 704 O O . ARG A 1 99 ? -5.334 -2.054 -13.813 1.00 91.81 99 ARG A O 1
ATOM 711 N N . GLU A 1 100 ? -5.243 -1.078 -11.793 1.00 92.88 100 GLU A N 1
ATOM 712 C CA . GLU A 1 100 ? -4.507 0.119 -12.215 1.00 92.88 100 GLU A CA 1
ATOM 713 C C . GLU A 1 100 ? -3.083 -0.199 -12.682 1.00 92.88 100 GLU A C 1
ATOM 715 O O . GLU A 1 100 ? -2.688 0.259 -13.755 1.00 92.88 100 GLU A O 1
ATOM 720 N N . ILE A 1 101 ? -2.351 -1.063 -11.970 1.00 91.12 101 ILE A N 1
ATOM 721 C CA . ILE A 1 101 ? -1.036 -1.569 -12.400 1.00 91.12 101 ILE A CA 1
ATOM 722 C C . ILE A 1 101 ? -1.177 -2.312 -13.731 1.00 91.12 101 ILE A C 1
ATOM 724 O O . ILE A 1 101 ? -0.412 -2.098 -14.676 1.00 91.12 101 ILE A O 1
ATOM 728 N N . ARG A 1 102 ? -2.214 -3.151 -13.862 1.00 88.25 102 ARG A N 1
ATOM 729 C CA . ARG A 1 102 ? -2.529 -3.815 -15.134 1.00 88.25 102 ARG A CA 1
ATOM 730 C C . ARG A 1 102 ? -2.915 -2.813 -16.226 1.00 88.25 102 ARG A C 1
ATOM 732 O O . ARG A 1 102 ? -2.620 -3.078 -17.388 1.00 88.25 102 ARG A O 1
ATOM 739 N N . GLY A 1 103 ? -3.530 -1.689 -15.889 1.00 89.81 103 GLY A N 1
ATOM 740 C CA . GLY A 1 103 ? -3.854 -0.604 -16.815 1.00 89.81 103 GLY A CA 1
ATOM 741 C C . GLY A 1 103 ? -2.668 0.302 -17.158 1.00 89.81 103 GLY A C 1
ATOM 742 O O . GLY A 1 103 ? -2.774 1.076 -18.102 1.00 89.81 103 GLY A O 1
ATOM 743 N N . GLY A 1 104 ? -1.548 0.198 -16.433 1.00 88.88 104 GLY A N 1
ATOM 744 C CA . GLY A 1 104 ? -0.417 1.122 -16.553 1.00 88.88 104 GLY A CA 1
ATOM 745 C C . GLY A 1 104 ? -0.688 2.508 -15.953 1.00 88.88 104 GLY A C 1
ATOM 746 O O . GLY A 1 104 ? -0.012 3.463 -16.320 1.00 88.88 104 GLY A O 1
ATOM 747 N N . MET A 1 105 ? -1.682 2.625 -15.066 1.00 93.19 105 MET A N 1
ATOM 748 C CA . MET A 1 105 ? -2.075 3.887 -14.422 1.00 93.19 105 MET A CA 1
ATOM 749 C C . MET A 1 105 ? -1.223 4.210 -13.189 1.00 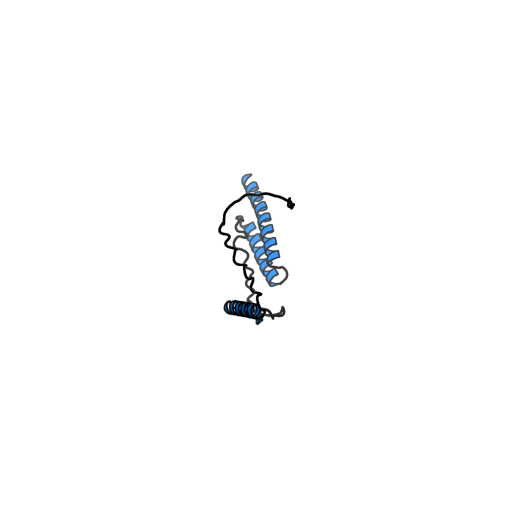93.19 105 MET A C 1
ATOM 751 O O . MET A 1 105 ? -1.031 5.381 -12.873 1.00 93.19 105 MET A O 1
ATOM 755 N N . CYS A 1 106 ? -0.697 3.187 -12.512 1.00 90.50 106 CYS A N 1
ATOM 756 C CA . CYS A 1 106 ? 0.230 3.329 -11.392 1.00 90.50 106 CYS A CA 1
ATOM 757 C C . CYS A 1 106 ? 1.311 2.241 -11.434 1.00 90.50 106 CYS A C 1
ATOM 759 O O . CYS A 1 106 ? 1.146 1.197 -12.076 1.00 90.50 106 CYS A O 1
ATOM 761 N N . THR A 1 107 ? 2.443 2.500 -10.778 1.00 91.38 107 THR A N 1
ATOM 762 C CA . THR A 1 107 ? 3.520 1.512 -10.634 1.00 91.38 107 THR A CA 1
ATOM 763 C C . THR A 1 107 ? 3.269 0.603 -9.425 1.00 91.38 107 THR A C 1
ATOM 765 O O . THR A 1 107 ? 2.578 1.009 -8.485 1.00 91.38 107 THR A O 1
ATOM 768 N N . PRO A 1 108 ? 3.849 -0.612 -9.394 1.00 90.62 108 PRO A N 1
ATOM 769 C CA . PRO A 1 108 ? 3.795 -1.468 -8.211 1.00 90.62 108 PRO A CA 1
ATOM 770 C C . PRO A 1 108 ? 4.262 -0.749 -6.942 1.00 90.62 108 PRO A C 1
ATOM 772 O O . PRO A 1 108 ? 3.557 -0.788 -5.941 1.00 90.62 108 PRO A O 1
ATOM 775 N N . ASP A 1 109 ? 5.380 -0.023 -6.998 1.00 90.75 109 ASP A N 1
ATOM 776 C CA . ASP A 1 109 ? 5.928 0.702 -5.842 1.00 90.75 109 ASP A CA 1
ATOM 777 C C . ASP A 1 109 ? 4.971 1.781 -5.317 1.00 90.75 109 ASP A C 1
ATOM 779 O O . ASP A 1 109 ? 4.808 1.942 -4.108 1.00 90.75 109 ASP A O 1
ATOM 783 N N . GLN A 1 110 ? 4.287 2.496 -6.219 1.00 93.38 110 GLN A N 1
ATOM 784 C CA . GLN A 1 110 ? 3.266 3.476 -5.839 1.00 93.38 110 GLN A CA 1
ATOM 785 C C . GLN A 1 110 ? 2.083 2.806 -5.138 1.00 93.38 110 GLN A C 1
ATOM 787 O O . GLN A 1 110 ? 1.597 3.316 -4.129 1.00 93.38 110 GLN A O 1
ATOM 792 N N . ALA A 1 111 ? 1.632 1.660 -5.649 1.00 93.44 111 ALA A N 1
ATOM 793 C CA . ALA A 1 111 ? 0.555 0.898 -5.033 1.00 93.44 111 ALA A CA 1
ATOM 794 C C . ALA A 1 111 ? 0.957 0.331 -3.664 1.00 93.44 111 ALA A C 1
ATOM 796 O O . ALA A 1 111 ? 0.152 0.376 -2.738 1.00 93.44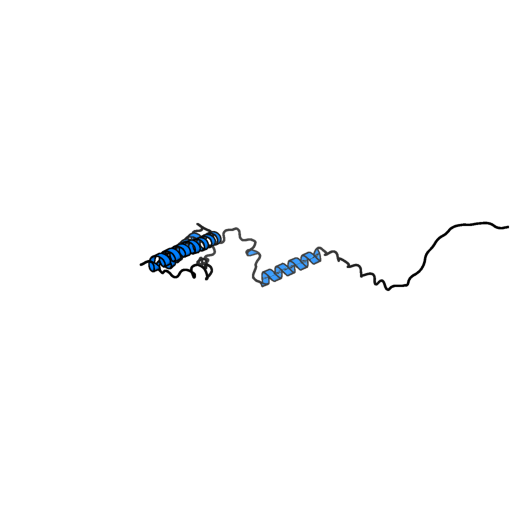 111 ALA A O 1
ATOM 797 N N . TYR A 1 112 ? 2.195 -0.146 -3.512 1.00 92.00 112 TYR A N 1
ATOM 798 C CA . TYR A 1 112 ? 2.735 -0.597 -2.228 1.00 92.00 112 TYR A CA 1
ATOM 799 C C . TYR A 1 112 ? 2.731 0.522 -1.190 1.00 92.00 112 TYR A C 1
ATOM 801 O O . TYR A 1 112 ? 2.123 0.369 -0.133 1.00 92.00 112 TYR A O 1
ATOM 809 N N . ALA A 1 113 ? 3.315 1.674 -1.527 1.00 93.31 113 ALA A N 1
ATOM 810 C CA . ALA A 1 113 ? 3.328 2.830 -0.637 1.00 93.31 113 ALA A CA 1
ATOM 811 C C . ALA A 1 113 ? 1.905 3.300 -0.285 1.00 93.31 113 ALA A C 1
ATOM 813 O O . ALA A 1 113 ? 1.642 3.735 0.837 1.00 93.31 113 ALA A O 1
ATOM 814 N N . TYR A 1 114 ? 0.961 3.216 -1.227 1.00 95.44 114 TYR A N 1
ATOM 815 C CA . TYR A 1 114 ? -0.436 3.544 -0.952 1.00 95.44 114 TYR A CA 1
ATOM 816 C C . TYR A 1 114 ? -1.076 2.558 0.031 1.00 95.44 114 TYR A C 1
ATOM 818 O O . TYR A 1 114 ? -1.719 2.990 0.986 1.00 95.44 114 TYR A O 1
ATOM 826 N N . LEU A 1 115 ? -0.897 1.251 -0.181 1.00 94.94 115 LEU A N 1
ATOM 827 C CA . LEU A 1 115 ? -1.464 0.216 0.686 1.00 94.94 115 LEU A CA 1
ATOM 828 C C . LEU A 1 115 ? -0.894 0.279 2.105 1.00 94.94 115 LEU A C 1
ATOM 830 O O . LEU A 1 115 ? -1.663 0.158 3.052 1.00 94.94 115 LEU A O 1
ATOM 834 N N . GLU A 1 116 ? 0.403 0.542 2.270 1.00 94.19 116 GLU A N 1
ATOM 835 C CA . GLU A 1 116 ? 1.010 0.746 3.594 1.00 94.19 116 GLU A CA 1
ATOM 836 C C . GLU A 1 116 ? 0.359 1.921 4.338 1.00 94.19 116 GLU A C 1
ATOM 838 O O . GLU A 1 116 ? -0.068 1.793 5.486 1.00 94.19 116 GLU A O 1
ATOM 843 N N . ASN A 1 117 ? 0.214 3.066 3.666 1.00 95.75 117 ASN A N 1
ATOM 844 C CA . ASN A 1 117 ? -0.423 4.244 4.259 1.00 95.75 117 ASN A CA 1
ATOM 845 C C . ASN A 1 117 ? -1.917 4.023 4.545 1.00 95.75 117 ASN A C 1
ATOM 847 O O . ASN A 1 117 ? -2.453 4.536 5.536 1.00 95.75 117 ASN A O 1
ATOM 851 N N . LEU A 1 118 ? -2.598 3.258 3.688 1.00 96.31 118 LEU A N 1
ATOM 852 C CA . LEU A 1 118 ? -3.989 2.887 3.899 1.00 96.31 118 LEU A CA 1
ATOM 853 C C . LEU A 1 118 ? -4.138 1.987 5.129 1.00 96.31 118 LEU A C 1
ATOM 855 O O . LEU A 1 118 ? -5.023 2.243 5.939 1.00 96.31 118 LEU A O 1
ATOM 859 N N . GLU A 1 119 ? -3.277 0.981 5.299 1.00 95.25 119 GLU A N 1
ATOM 860 C CA . GLU A 1 119 ? -3.303 0.094 6.469 1.00 95.25 119 GLU A CA 1
ATOM 861 C C . GLU A 1 119 ? -3.139 0.889 7.769 1.00 95.25 119 GLU A C 1
ATOM 863 O O . GLU A 1 119 ? -3.945 0.728 8.683 1.00 95.25 119 GLU A O 1
ATOM 868 N N . ILE A 1 120 ? -2.189 1.832 7.821 1.00 95.75 120 ILE A N 1
ATOM 869 C CA . ILE A 1 120 ? -2.010 2.732 8.976 1.00 95.75 120 ILE A CA 1
ATOM 870 C C . ILE A 1 120 ? -3.294 3.524 9.266 1.00 95.75 120 ILE A C 1
ATOM 872 O O . ILE 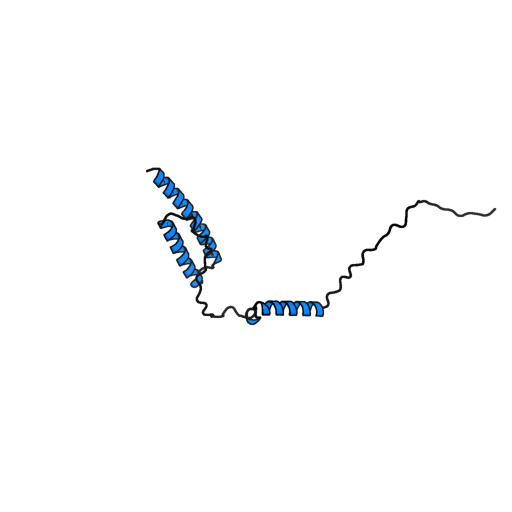A 1 120 ? -3.718 3.631 10.416 1.00 95.75 120 ILE A O 1
ATOM 876 N N . SER A 1 121 ? -3.932 4.069 8.229 1.00 96.75 121 SER A N 1
ATOM 877 C CA . SER A 1 121 ? -5.155 4.866 8.385 1.00 96.75 121 SER A CA 1
ATOM 878 C C . SER A 1 121 ? -6.321 4.027 8.918 1.00 96.75 121 SER A C 1
ATOM 880 O O . SER A 1 121 ? -7.062 4.478 9.791 1.00 96.75 121 SER A O 1
ATOM 882 N N . LEU A 1 122 ? -6.465 2.797 8.422 1.00 96.69 122 LEU A N 1
ATOM 883 C CA . LEU A 1 122 ? -7.511 1.873 8.858 1.00 96.69 122 LEU A CA 1
ATOM 884 C C . LEU A 1 122 ? -7.254 1.343 10.274 1.00 96.69 122 LEU A C 1
ATOM 886 O O . LEU A 1 122 ? -8.204 1.156 11.027 1.00 96.69 122 LEU A O 1
ATOM 890 N N . LEU A 1 123 ? -5.995 1.164 10.679 1.00 96.31 123 LEU A N 1
ATOM 891 C CA . LEU A 1 123 ? -5.655 0.803 12.058 1.00 96.31 123 LEU A CA 1
ATOM 892 C C . LEU A 1 123 ? -6.106 1.870 13.063 1.00 96.31 123 LEU A C 1
ATOM 894 O O . LEU A 1 123 ? -6.698 1.533 14.085 1.00 96.31 123 LEU A O 1
ATOM 898 N N . LEU A 1 124 ? -5.899 3.152 12.751 1.00 95.94 124 LEU A N 1
ATOM 899 C CA . LEU A 1 124 ? -6.370 4.254 13.599 1.00 95.94 124 LEU A CA 1
ATOM 900 C C . LEU A 1 124 ? -7.904 4.295 13.695 1.00 95.94 124 LEU A C 1
ATOM 902 O O . LEU A 1 124 ? -8.462 4.567 14.759 1.00 95.94 124 LEU A O 1
ATOM 906 N N . GLU A 1 125 ? -8.598 4.007 12.593 1.00 95.62 125 GLU A N 1
ATOM 907 C CA . GLU A 1 125 ? -10.062 3.908 12.569 1.00 95.62 125 GLU A CA 1
ATOM 908 C C . GLU A 1 125 ? -10.555 2.740 13.436 1.00 95.62 125 GLU A C 1
ATOM 910 O O . GLU A 1 125 ? -11.475 2.904 14.237 1.00 95.62 125 GLU A O 1
ATOM 915 N N . GLN A 1 126 ? -9.893 1.587 13.347 1.00 95.31 126 GLN A N 1
ATOM 916 C CA . GLN A 1 126 ? -10.181 0.408 14.161 1.00 95.31 126 GLN A CA 1
ATOM 917 C C . GLN A 1 126 ? -10.019 0.682 15.661 1.00 95.31 126 GLN A C 1
ATOM 919 O O . GLN A 1 126 ? -10.873 0.287 16.455 1.00 95.31 126 GLN A O 1
ATOM 924 N N . GLU A 1 127 ? -8.956 1.386 16.061 1.00 94.62 127 GLU A N 1
ATOM 925 C CA . GLU A 1 127 ? -8.748 1.797 17.455 1.00 94.62 127 GLU A CA 1
ATOM 926 C C . GLU A 1 127 ? -9.871 2.720 17.949 1.00 94.62 127 GLU A C 1
ATOM 928 O O . GLU A 1 127 ? -10.377 2.547 19.062 1.00 94.62 127 GLU A O 1
ATOM 933 N N . ALA A 1 128 ? -10.313 3.664 17.114 1.00 93.50 128 ALA A N 1
ATOM 934 C CA . ALA A 1 128 ? -11.427 4.551 17.439 1.00 93.50 128 ALA A CA 1
ATOM 935 C C . ALA A 1 128 ? -12.759 3.788 17.572 1.00 93.50 128 ALA A C 1
ATOM 937 O O . ALA A 1 128 ? -13.520 4.035 18.515 1.00 93.50 128 ALA A O 1
ATOM 938 N N . LEU A 1 129 ? -13.026 2.832 16.676 1.00 92.25 129 LEU A N 1
ATOM 939 C CA . LEU A 1 129 ? -14.200 1.957 16.748 1.00 92.25 129 LEU A CA 1
ATOM 940 C C . LEU A 1 129 ? -14.180 1.114 18.028 1.00 92.25 129 LEU A C 1
ATOM 942 O O . LEU A 1 129 ? -15.170 1.098 18.765 1.00 92.25 129 LEU A O 1
ATOM 946 N N . ALA A 1 130 ? -13.039 0.504 18.355 1.00 90.75 130 ALA A N 1
ATOM 947 C CA . ALA A 1 130 ? -12.867 -0.269 19.581 1.00 90.75 130 ALA A CA 1
ATOM 948 C C . ALA A 1 130 ? -13.106 0.590 20.836 1.00 90.75 130 ALA A C 1
ATOM 950 O O . ALA A 1 130 ? -13.881 0.198 21.712 1.00 90.75 130 ALA A O 1
ATOM 951 N N . ALA A 1 131 ? -12.530 1.795 20.899 1.00 90.81 131 ALA A N 1
ATOM 952 C CA . ALA A 1 131 ? -12.736 2.726 22.011 1.00 90.81 131 ALA A CA 1
ATOM 953 C C . ALA A 1 131 ? -14.206 3.165 22.155 1.00 90.81 131 ALA A C 1
ATOM 955 O O . ALA A 1 131 ? -14.714 3.272 23.274 1.00 90.81 131 ALA A O 1
ATOM 956 N N . SER A 1 132 ? -14.903 3.376 21.033 1.00 89.00 132 SER A N 1
ATOM 957 C CA . SER A 1 132 ? -16.330 3.720 21.035 1.00 89.00 132 SER A CA 1
ATOM 958 C C . SER A 1 132 ? -17.208 2.571 21.542 1.00 89.00 132 SER A C 1
ATOM 960 O O . SER A 1 132 ? -18.141 2.804 22.308 1.00 89.00 132 SER A O 1
ATOM 962 N N . SER A 1 133 ? -16.867 1.325 21.192 1.00 85.56 133 SER A N 1
ATOM 963 C CA . SER A 1 133 ? -17.590 0.130 21.643 1.00 85.56 133 SER A CA 1
ATOM 964 C C . SER A 1 133 ? -17.407 -0.156 23.135 1.00 85.56 133 SER A C 1
ATOM 966 O O . SER A 1 133 ? -18.306 -0.699 23.764 1.00 85.56 133 SER A O 1
ATOM 968 N N . ALA A 1 134 ? -16.275 0.253 23.717 1.00 79.62 134 ALA A N 1
ATOM 969 C CA . ALA A 1 134 ? -15.978 0.072 25.137 1.00 79.62 134 ALA A CA 1
ATOM 970 C C . ALA A 1 134 ? -16.644 1.118 26.055 1.00 79.62 134 ALA A C 1
ATOM 972 O O . ALA A 1 134 ? -16.627 0.949 27.273 1.00 79.62 134 ALA A O 1
ATOM 973 N N . SER A 1 135 ? -17.195 2.206 25.498 1.00 74.38 135 SER A N 1
ATOM 974 C CA . SER A 1 135 ? -17.889 3.262 26.260 1.00 74.38 135 SER A CA 1
ATOM 975 C C . SER A 1 135 ? -19.418 3.118 26.305 1.00 74.38 135 SER A C 1
ATOM 977 O O . SER A 1 135 ? -20.062 3.929 26.972 1.00 74.38 135 SER A O 1
ATOM 979 N N . ASN A 1 136 ? -19.993 2.122 25.621 1.00 55.41 136 ASN A N 1
ATOM 980 C CA . ASN A 1 136 ? -21.430 1.805 25.629 1.00 55.41 136 ASN A CA 1
ATOM 981 C C . ASN A 1 136 ? -21.724 0.566 26.479 1.00 55.41 136 ASN A C 1
ATOM 983 O O . ASN A 1 136 ? -22.824 0.529 27.074 1.00 55.41 136 ASN A O 1
#

Organism: NCBI:txid2840478

Secondary structure (DSSP, 8-state):
-------------------------------HHHHHHHHHHHHHHHHHTT--HHHHT--S--------PPP---TTTTTT--SHHHHHHHHHHHHHHHHHHHHTSS-HHHHHHHHHHHHHHHHHHHHHHHHHHTT-

pLDDT: mean 73.02, std 20.97, range [34.12, 96.75]